Protein AF-A0A1H1AEB3-F1 (afdb_monomer_lite)

Structure (mmCIF, N/CA/C/O backbone):
data_AF-A0A1H1AEB3-F1
#
_entry.id   AF-A0A1H1AEB3-F1
#
loop_
_atom_site.group_PDB
_atom_site.id
_atom_site.type_symbol
_atom_site.label_atom_id
_atom_site.label_alt_id
_atom_site.label_comp_id
_atom_site.label_asym_id
_atom_site.label_entity_id
_atom_site.label_seq_id
_atom_site.pdbx_PDB_ins_code
_atom_site.Cartn_x
_atom_site.Cartn_y
_atom_site.Cartn_z
_atom_site.occupancy
_atom_site.B_iso_or_equiv
_atom_site.auth_seq_id
_atom_site.auth_comp_id
_atom_site.auth_asym_id
_atom_site.auth_atom_id
_atom_site.pdbx_PDB_model_num
ATOM 1 N N . MET A 1 1 ? -10.782 7.561 24.392 1.00 41.78 1 MET A N 1
ATOM 2 C CA . MET A 1 1 ? -11.468 7.969 23.149 1.00 41.78 1 MET A CA 1
ATOM 3 C C . MET A 1 1 ? -11.909 6.680 22.483 1.00 41.78 1 MET A C 1
ATOM 5 O O . MET A 1 1 ? -11.094 5.771 22.447 1.00 41.78 1 MET A O 1
ATOM 9 N N . ASN A 1 2 ? -13.172 6.542 22.068 1.00 46.69 2 ASN A N 1
ATOM 10 C CA . ASN A 1 2 ? -13.572 5.394 21.251 1.00 46.69 2 ASN A CA 1
ATOM 11 C C . ASN A 1 2 ? -12.905 5.574 19.888 1.00 46.69 2 ASN A C 1
ATOM 13 O O . ASN A 1 2 ? -13.357 6.375 19.074 1.00 46.69 2 ASN A O 1
ATOM 17 N N . GLU A 1 3 ? -11.772 4.917 19.689 1.00 60.94 3 GLU A N 1
ATOM 18 C CA . GLU A 1 3 ? -11.139 4.825 18.382 1.00 60.94 3 GLU A CA 1
ATOM 19 C C . GLU A 1 3 ? -11.971 3.839 17.570 1.00 60.94 3 GLU A C 1
ATOM 21 O O . GLU A 1 3 ? -11.841 2.627 17.716 1.00 60.94 3 GLU A O 1
ATOM 26 N N . THR A 1 4 ? -12.925 4.364 16.802 1.00 78.00 4 THR A N 1
ATOM 27 C CA . THR A 1 4 ? -13.700 3.536 15.884 1.00 78.00 4 THR A CA 1
ATOM 28 C C . THR A 1 4 ? -12.753 3.037 14.789 1.00 78.00 4 THR A C 1
ATOM 30 O O . THR A 1 4 ? -12.065 3.875 14.194 1.00 78.00 4 THR A O 1
ATOM 33 N N . PRO A 1 5 ? -12.675 1.717 14.540 1.00 81.00 5 PRO A N 1
ATOM 34 C CA . PRO A 1 5 ? -11.932 1.177 13.405 1.00 81.00 5 PRO A CA 1
ATOM 35 C C . PRO A 1 5 ? -12.420 1.816 12.100 1.00 81.00 5 PRO A C 1
ATOM 37 O O . PRO A 1 5 ? -13.611 2.107 11.973 1.00 81.00 5 PRO A O 1
ATOM 40 N N . ALA A 1 6 ? -11.506 2.060 11.157 1.00 86.56 6 ALA A N 1
ATOM 41 C CA . ALA A 1 6 ? -11.886 2.583 9.847 1.00 86.56 6 ALA A CA 1
ATOM 42 C C . ALA A 1 6 ? -12.678 1.529 9.062 1.00 86.56 6 ALA A C 1
ATOM 44 O O . ALA A 1 6 ? -12.479 0.325 9.241 1.00 86.56 6 ALA A O 1
ATOM 45 N N . SER A 1 7 ? -13.560 1.977 8.185 1.00 89.44 7 SER A N 1
ATOM 46 C CA . SER A 1 7 ? -14.319 1.112 7.285 1.00 89.44 7 SER A CA 1
ATOM 47 C C . SER A 1 7 ? -13.440 0.650 6.117 1.00 89.44 7 SER A C 1
ATOM 49 O O . SER A 1 7 ? -12.517 1.362 5.723 1.00 89.44 7 SER A O 1
ATOM 51 N N . ASP A 1 8 ? -13.769 -0.485 5.496 1.00 89.88 8 ASP A N 1
ATOM 52 C CA . ASP A 1 8 ? -13.066 -0.978 4.298 1.00 89.88 8 ASP A CA 1
ATOM 53 C C . ASP A 1 8 ? -13.022 0.083 3.183 1.00 89.88 8 ASP A C 1
ATOM 55 O O . ASP A 1 8 ? -11.980 0.320 2.575 1.00 89.88 8 ASP A O 1
ATOM 59 N N . GLN A 1 9 ? -14.123 0.820 2.999 1.00 89.38 9 GLN A N 1
ATOM 60 C CA . GLN A 1 9 ? -14.201 1.915 2.031 1.00 89.38 9 GLN A CA 1
ATOM 61 C C . GLN A 1 9 ? -13.237 3.071 2.339 1.00 89.38 9 GLN A C 1
ATOM 63 O O . GLN A 1 9 ? -12.725 3.689 1.411 1.00 89.38 9 GLN A O 1
ATOM 68 N N . GLU A 1 10 ? -12.990 3.374 3.618 1.00 90.12 10 GLU A N 1
ATOM 69 C CA . GLU A 1 10 ? -12.050 4.433 4.016 1.00 90.12 10 GLU A CA 1
ATOM 70 C C . GLU A 1 10 ? -10.605 4.016 3.714 1.00 90.12 10 GLU A C 1
ATOM 72 O O . GLU A 1 10 ? -9.805 4.831 3.264 1.00 90.12 10 GLU A O 1
ATOM 77 N N . ILE A 1 11 ? -10.277 2.736 3.915 1.00 90.19 11 ILE A N 1
ATOM 78 C CA . ILE A 1 11 ? -8.965 2.176 3.565 1.00 90.19 11 ILE A CA 1
ATOM 79 C C . ILE A 1 11 ? -8.771 2.200 2.046 1.00 90.19 11 ILE A C 1
ATOM 81 O O . ILE A 1 11 ? -7.711 2.594 1.561 1.00 90.19 11 ILE A O 1
ATOM 85 N N . GLU A 1 12 ? -9.800 1.796 1.299 1.00 93.25 12 GLU A N 1
ATOM 86 C CA . GLU A 1 12 ? -9.785 1.793 -0.162 1.00 93.25 12 GLU A CA 1
ATOM 87 C C . GLU A 1 12 ? -9.511 3.194 -0.721 1.00 93.25 12 GLU A C 1
ATOM 89 O O . GLU A 1 12 ? -8.646 3.365 -1.583 1.00 93.25 12 GLU A O 1
ATOM 94 N N . ASP A 1 13 ? -10.224 4.197 -0.204 1.00 92.50 13 ASP A N 1
ATOM 95 C CA . ASP A 1 13 ? -10.099 5.581 -0.650 1.00 92.50 13 ASP A CA 1
ATOM 96 C C . ASP A 1 13 ? -8.717 6.160 -0.324 1.00 92.50 13 ASP A C 1
ATOM 98 O O . ASP A 1 13 ? -8.067 6.724 -1.200 1.00 92.50 13 ASP A O 1
ATOM 102 N N . ALA A 1 14 ? -8.196 5.900 0.880 1.00 91.19 14 ALA A N 1
ATOM 103 C CA . ALA A 1 14 ? -6.865 6.350 1.283 1.00 91.19 14 ALA A CA 1
ATOM 104 C C . ALA A 1 14 ? -5.743 5.753 0.416 1.00 91.19 14 ALA A C 1
ATOM 106 O O . ALA A 1 14 ? -4.808 6.456 0.024 1.00 91.19 14 ALA A O 1
ATOM 107 N N . ILE A 1 15 ? -5.823 4.459 0.084 1.00 92.12 15 ILE A N 1
ATOM 108 C CA . ILE A 1 15 ? -4.842 3.813 -0.801 1.00 92.12 15 ILE A CA 1
ATOM 109 C C . ILE A 1 15 ? -4.951 4.379 -2.220 1.00 92.12 15 ILE A C 1
ATOM 111 O O . ILE A 1 15 ? -3.925 4.631 -2.859 1.00 92.12 15 ILE A O 1
ATOM 115 N N . ARG A 1 16 ? -6.174 4.598 -2.712 1.00 93.31 16 ARG A N 1
ATOM 116 C CA . ARG A 1 16 ? -6.424 5.174 -4.038 1.00 93.31 16 ARG A CA 1
ATOM 117 C C . ARG A 1 16 ? -5.894 6.604 -4.140 1.00 93.31 16 ARG A C 1
ATOM 119 O O . ARG A 1 16 ? -5.186 6.907 -5.097 1.00 93.31 16 ARG A O 1
ATOM 126 N N . GLU A 1 17 ? -6.193 7.461 -3.167 1.00 93.06 17 GLU A N 1
ATOM 127 C CA . GLU A 1 17 ? -5.738 8.857 -3.137 1.00 93.06 17 GLU A CA 1
ATOM 128 C C . GLU A 1 17 ? -4.212 8.948 -3.032 1.00 93.06 17 GLU A C 1
ATOM 130 O O . GLU A 1 17 ? -3.579 9.740 -3.739 1.00 93.06 17 GLU A O 1
ATOM 135 N N . TYR A 1 18 ? -3.600 8.076 -2.223 1.00 91.12 18 TYR A N 1
ATOM 136 C CA . TYR A 1 18 ? -2.148 7.963 -2.149 1.00 91.12 18 TYR A CA 1
ATOM 137 C C . TYR A 1 18 ? -1.538 7.639 -3.518 1.00 91.12 18 TYR A C 1
ATOM 139 O O . TYR A 1 18 ? -0.619 8.330 -3.955 1.00 91.12 18 TYR A O 1
ATOM 147 N N . HIS A 1 19 ? -2.060 6.637 -4.234 1.00 91.50 19 HIS A N 1
ATOM 148 C CA . HIS A 1 19 ? -1.560 6.301 -5.570 1.00 91.50 19 HIS A CA 1
ATOM 149 C C . HIS A 1 19 ? -1.826 7.421 -6.583 1.00 91.50 19 HIS A C 1
ATOM 151 O O . HIS A 1 19 ? -0.941 7.732 -7.372 1.00 91.50 19 HIS A O 1
ATOM 157 N N . ALA A 1 20 ? -2.982 8.085 -6.542 1.00 91.31 20 ALA A N 1
ATOM 158 C CA . ALA A 1 20 ? -3.255 9.218 -7.427 1.00 91.31 20 ALA A CA 1
ATOM 159 C C . ALA A 1 20 ? -2.222 10.343 -7.235 1.00 91.31 20 ALA A C 1
ATOM 161 O O . ALA A 1 20 ? -1.567 10.750 -8.193 1.00 91.31 20 ALA A O 1
ATOM 162 N N . THR A 1 21 ? -1.988 10.746 -5.983 1.00 91.31 21 THR A N 1
ATOM 163 C CA . THR A 1 21 ? -1.005 11.782 -5.630 1.00 91.31 21 THR A CA 1
ATOM 164 C C . THR A 1 21 ? 0.399 11.384 -6.084 1.00 91.31 21 THR A C 1
ATOM 166 O O . THR A 1 21 ? 1.097 12.145 -6.750 1.00 91.31 21 THR A O 1
ATOM 169 N N . ARG A 1 22 ? 0.818 10.151 -5.779 1.00 89.69 22 ARG A N 1
ATOM 170 C CA . ARG A 1 22 ? 2.146 9.646 -6.147 1.00 89.69 22 ARG A CA 1
ATOM 171 C C . ARG A 1 22 ? 2.335 9.531 -7.657 1.00 89.69 22 ARG A C 1
ATOM 173 O O . ARG A 1 22 ? 3.446 9.736 -8.141 1.00 89.69 22 ARG A O 1
ATOM 180 N N . ALA A 1 23 ? 1.279 9.216 -8.404 1.00 88.31 23 ALA A N 1
ATOM 181 C CA . ALA A 1 23 ? 1.327 9.170 -9.859 1.00 88.31 23 ALA A CA 1
ATOM 182 C C . ALA A 1 23 ? 1.555 10.568 -10.453 1.00 88.31 23 ALA A C 1
ATOM 184 O O . ALA A 1 23 ? 2.357 10.700 -11.378 1.00 88.31 23 ALA A O 1
ATOM 185 N N . GLU A 1 24 ? 0.924 11.606 -9.890 1.00 89.56 24 GLU A N 1
ATOM 186 C CA . GLU A 1 24 ? 1.165 13.009 -10.262 1.00 89.56 24 GLU A CA 1
ATOM 187 C C . GLU A 1 24 ? 2.591 13.471 -9.921 1.00 89.56 24 GLU A C 1
ATOM 189 O O . GLU A 1 24 ? 3.196 14.225 -10.681 1.00 89.56 24 GLU A O 1
ATOM 194 N N . GLU A 1 25 ? 3.168 12.964 -8.828 1.00 88.44 25 GLU A N 1
ATOM 195 C CA . GLU A 1 25 ? 4.577 13.180 -8.463 1.00 88.44 25 GLU A CA 1
ATOM 196 C C . GLU A 1 25 ? 5.573 12.380 -9.332 1.00 88.44 25 GLU A C 1
ATOM 198 O O . GLU A 1 25 ? 6.786 12.549 -9.200 1.00 88.44 25 GLU A O 1
ATOM 203 N N . GLY A 1 26 ? 5.085 11.517 -10.230 1.00 84.44 26 G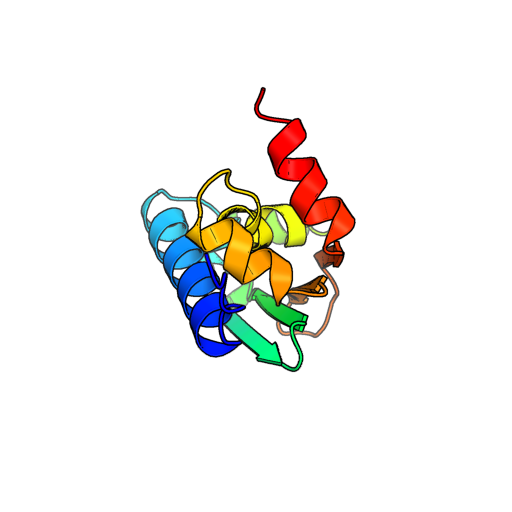LY A N 1
ATOM 204 C CA . GLY A 1 26 ? 5.906 10.731 -11.154 1.00 84.44 26 GLY A CA 1
ATOM 205 C C . GLY A 1 26 ? 6.372 9.373 -10.621 1.00 84.44 26 GLY A C 1
ATOM 206 O O . GLY A 1 26 ? 7.227 8.741 -11.239 1.00 84.44 26 GLY A O 1
ATOM 207 N N . ALA A 1 27 ? 5.825 8.880 -9.506 1.00 85.75 27 ALA A N 1
ATOM 208 C CA . ALA A 1 27 ? 6.187 7.568 -8.973 1.00 85.75 27 ALA A CA 1
ATOM 209 C C . ALA A 1 27 ? 5.690 6.438 -9.890 1.00 85.75 27 ALA A C 1
ATOM 211 O O . ALA A 1 27 ? 4.487 6.226 -10.035 1.00 85.75 27 ALA A O 1
ATOM 212 N N . LEU A 1 28 ? 6.611 5.667 -10.473 1.00 84.69 28 LEU A N 1
ATOM 213 C CA . LEU A 1 28 ? 6.293 4.624 -11.458 1.00 84.69 28 LEU A CA 1
ATOM 214 C C . LEU A 1 28 ? 5.322 3.562 -10.917 1.00 84.69 28 LEU A C 1
ATOM 216 O O . LEU A 1 28 ? 4.345 3.246 -11.589 1.00 84.69 28 LEU A O 1
ATOM 220 N N . ALA A 1 29 ? 5.517 3.092 -9.679 1.00 83.50 29 ALA A N 1
ATOM 221 C CA . ALA A 1 29 ? 4.590 2.164 -9.022 1.00 83.50 29 ALA A CA 1
ATOM 222 C C . ALA A 1 29 ? 3.154 2.711 -8.992 1.00 83.50 29 ALA A C 1
ATOM 224 O O . ALA A 1 29 ? 2.198 2.004 -9.292 1.00 83.50 29 ALA A O 1
ATOM 225 N N . ALA A 1 30 ? 3.006 4.000 -8.695 1.00 87.31 30 ALA A N 1
ATOM 226 C CA . ALA A 1 30 ? 1.711 4.649 -8.627 1.00 87.31 30 ALA A CA 1
ATOM 227 C C . ALA A 1 30 ? 1.057 4.845 -9.996 1.00 87.31 30 ALA A C 1
ATOM 229 O O . ALA A 1 30 ? -0.155 4.723 -10.122 1.00 87.31 30 ALA A O 1
ATOM 230 N N . ARG A 1 31 ? 1.858 5.081 -11.037 1.00 86.62 31 ARG A N 1
ATOM 231 C CA . ARG A 1 31 ? 1.374 5.186 -12.421 1.00 86.62 31 ARG A CA 1
ATOM 232 C C . ARG A 1 31 ? 0.866 3.854 -12.968 1.00 86.62 31 ARG A C 1
ATOM 234 O O . ARG A 1 31 ? 0.008 3.859 -13.842 1.00 86.62 31 ARG A O 1
ATOM 241 N N . ALA A 1 32 ? 1.366 2.744 -12.432 1.00 87.69 32 ALA A N 1
ATOM 242 C CA . ALA A 1 32 ? 0.870 1.414 -12.751 1.00 87.69 32 ALA A CA 1
ATOM 243 C C . ALA A 1 32 ? -0.345 0.972 -11.946 1.00 87.69 32 ALA A C 1
ATOM 245 O O . ALA A 1 32 ? -0.843 -0.131 -12.161 1.00 87.69 32 ALA A O 1
ATOM 246 N N . PHE A 1 33 ? -0.812 1.782 -11.001 1.00 90.31 33 PHE A N 1
ATOM 247 C CA . PHE A 1 33 ? -1.989 1.452 -10.218 1.00 90.31 33 PHE A CA 1
ATOM 248 C C . PHE A 1 33 ? -3.219 1.321 -11.120 1.00 90.31 33 PHE A C 1
ATOM 250 O O . PHE A 1 33 ? -3.560 2.242 -11.859 1.00 90.31 33 PHE A O 1
ATOM 257 N N . SER A 1 34 ? -3.904 0.184 -11.026 1.00 92.06 34 SER A N 1
ATOM 258 C CA . SER A 1 34 ? -5.138 -0.077 -11.767 1.00 92.06 34 SER A CA 1
ATOM 259 C C . SER A 1 34 ? -6.353 0.000 -10.849 1.00 92.06 34 SER A C 1
ATOM 261 O O . SER A 1 34 ? -7.312 0.719 -11.132 1.00 92.06 34 SER A O 1
ATOM 263 N N . SER A 1 35 ? -6.335 -0.736 -9.737 1.00 92.94 35 SER A N 1
ATOM 264 C CA . SER A 1 35 ? -7.449 -0.750 -8.790 1.00 92.94 35 SER A CA 1
ATOM 265 C C . SER A 1 35 ? -7.021 -1.158 -7.386 1.00 92.94 35 SER A C 1
ATOM 267 O O . SER A 1 35 ? -5.967 -1.748 -7.171 1.00 92.94 35 SER A O 1
ATOM 269 N N . VAL A 1 36 ? -7.881 -0.848 -6.420 1.00 94.44 36 VAL A N 1
ATOM 270 C CA . VAL A 1 36 ? -7.809 -1.356 -5.052 1.00 94.44 36 VAL A CA 1
ATOM 271 C C . VAL A 1 36 ? -9.200 -1.784 -4.622 1.00 94.44 36 VAL A C 1
ATOM 273 O O . VAL A 1 36 ? -10.186 -1.143 -4.991 1.00 94.44 36 VAL A O 1
ATOM 276 N N . THR A 1 37 ? -9.264 -2.877 -3.875 1.00 94.44 37 THR A N 1
ATOM 277 C CA . THR A 1 37 ? -10.478 -3.395 -3.250 1.00 94.44 37 THR A CA 1
ATOM 278 C C . THR A 1 37 ? -10.127 -3.845 -1.843 1.00 94.44 37 THR A C 1
ATOM 280 O O . THR A 1 37 ? -9.070 -4.441 -1.635 1.00 94.44 37 THR A O 1
ATOM 283 N N . VAL A 1 38 ? -10.984 -3.535 -0.875 1.00 93.31 38 VAL A N 1
ATOM 284 C CA . VAL A 1 38 ? -10.784 -3.930 0.521 1.00 93.31 38 VAL A CA 1
ATOM 285 C C . VAL A 1 38 ? -11.958 -4.787 0.963 1.00 93.31 38 VAL A C 1
ATOM 287 O O . VAL A 1 38 ? -13.102 -4.343 0.909 1.00 93.31 38 VAL A O 1
ATOM 290 N N . GLU A 1 39 ? -11.669 -6.011 1.394 1.00 91.31 39 GLU A N 1
ATOM 291 C CA . GLU A 1 39 ? -12.672 -6.962 1.874 1.00 91.31 39 GLU A CA 1
ATOM 292 C C . GLU A 1 39 ? -12.177 -7.604 3.168 1.00 91.31 39 GLU A C 1
ATOM 294 O O . GLU A 1 39 ? -11.076 -8.150 3.214 1.00 91.31 39 GLU A O 1
ATOM 299 N N . GLU A 1 40 ? -12.974 -7.516 4.237 1.00 87.75 40 GLU A N 1
ATOM 300 C CA . GLU A 1 40 ? -12.638 -8.095 5.548 1.00 87.75 40 GLU A CA 1
ATOM 301 C C . GLU A 1 40 ? -11.265 -7.618 6.077 1.00 87.75 40 GLU A C 1
ATOM 303 O O . GLU A 1 40 ? -10.522 -8.364 6.721 1.00 87.75 40 GLU A O 1
ATOM 308 N N . GLY A 1 41 ? -10.906 -6.361 5.789 1.00 86.12 41 GLY A N 1
ATOM 309 C CA . GLY A 1 41 ? -9.612 -5.783 6.146 1.00 86.12 41 GLY A CA 1
ATOM 310 C C . GLY A 1 41 ? -8.428 -6.243 5.284 1.00 86.12 41 GLY A C 1
ATOM 311 O O . GLY A 1 41 ? -7.287 -5.899 5.598 1.00 86.12 41 GLY A O 1
ATOM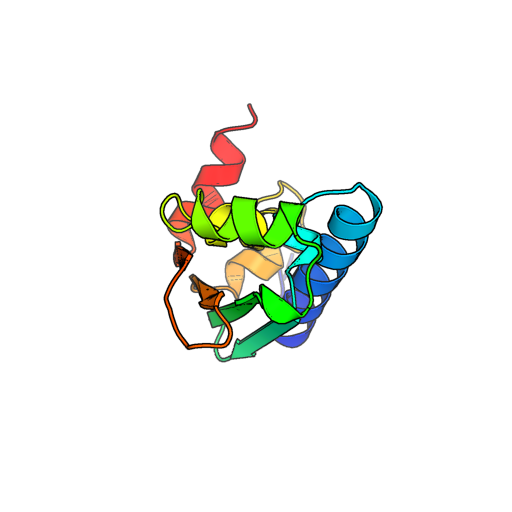 312 N N . ILE A 1 42 ? -8.645 -7.007 4.214 1.00 92.44 42 ILE A N 1
ATOM 313 C CA . ILE A 1 42 ? -7.606 -7.363 3.243 1.00 92.44 42 ILE A CA 1
ATOM 314 C C . ILE A 1 42 ? -7.684 -6.383 2.076 1.00 92.44 42 ILE A C 1
ATOM 316 O O . ILE A 1 42 ? -8.650 -6.387 1.319 1.00 92.44 42 ILE A O 1
ATOM 320 N N . ALA A 1 43 ? -6.667 -5.534 1.934 1.00 93.25 43 ALA A N 1
ATOM 321 C CA . ALA A 1 43 ? -6.575 -4.581 0.837 1.00 93.25 43 ALA A CA 1
ATOM 322 C C . ALA A 1 43 ? -5.816 -5.202 -0.337 1.00 93.25 43 ALA A C 1
ATOM 324 O O . ALA A 1 43 ? -4.596 -5.350 -0.288 1.00 93.25 43 ALA A O 1
ATOM 325 N N . LYS A 1 44 ? -6.537 -5.549 -1.398 1.00 94.62 44 LYS A N 1
ATOM 326 C CA . LYS A 1 44 ? -5.989 -6.076 -2.644 1.00 94.62 44 LYS A CA 1
ATOM 327 C C . LYS A 1 44 ? -5.781 -4.939 -3.638 1.00 94.62 44 LYS A C 1
ATOM 329 O O . LYS A 1 44 ? -6.740 -4.306 -4.073 1.00 94.62 44 LYS A O 1
ATOM 334 N N . VAL A 1 45 ? -4.530 -4.689 -4.003 1.00 93.25 45 VAL A N 1
ATOM 335 C CA . VAL A 1 45 ? -4.116 -3.662 -4.961 1.00 93.25 45 VAL A CA 1
ATOM 336 C C . VAL A 1 45 ? -3.634 -4.332 -6.240 1.00 93.25 45 VAL A C 1
ATOM 338 O O . VAL A 1 45 ? -2.745 -5.181 -6.220 1.00 93.25 45 VAL A O 1
ATOM 341 N N . VAL A 1 46 ? -4.217 -3.931 -7.362 1.00 92.56 46 VAL A N 1
ATOM 342 C CA . VAL A 1 46 ? -3.889 -4.457 -8.683 1.00 92.56 46 VAL A CA 1
ATOM 343 C C . VAL A 1 46 ? -3.109 -3.409 -9.460 1.00 92.56 46 VAL A C 1
ATOM 345 O O . VAL A 1 46 ? -3.555 -2.267 -9.603 1.00 92.56 46 VAL A O 1
ATOM 348 N N . TYR A 1 47 ? -1.967 -3.820 -9.997 1.00 89.50 47 TYR A N 1
ATOM 349 C CA . TYR A 1 47 ? -1.153 -3.034 -10.912 1.00 89.50 47 TYR A CA 1
ATOM 350 C C . TYR A 1 47 ? -1.312 -3.554 -12.340 1.00 89.50 47 TYR A C 1
ATOM 352 O O . TYR A 1 47 ? -1.348 -4.761 -12.580 1.00 89.50 47 TYR A O 1
ATOM 360 N N . ASP A 1 48 ? -1.380 -2.648 -13.307 1.00 86.56 48 ASP A N 1
ATOM 361 C CA . ASP A 1 48 ? -1.473 -3.000 -14.716 1.00 86.56 48 ASP A CA 1
ATOM 362 C C . ASP A 1 48 ? -0.370 -2.309 -15.521 1.00 86.56 48 ASP A C 1
ATOM 364 O O . ASP A 1 48 ? -0.365 -1.100 -15.772 1.00 86.56 48 ASP A O 1
ATOM 368 N N . ALA A 1 49 ? 0.592 -3.123 -15.950 1.00 74.88 49 ALA A N 1
ATOM 369 C CA . ALA A 1 49 ? 1.706 -2.661 -16.758 1.00 74.88 49 ALA A CA 1
ATOM 370 C C . ALA A 1 49 ? 1.239 -2.210 -18.158 1.00 74.88 49 ALA A C 1
ATOM 372 O O . ALA A 1 49 ? 1.871 -1.360 -18.772 1.00 74.88 49 ALA A O 1
ATOM 373 N N . SER A 1 50 ? 0.131 -2.738 -18.686 1.00 75.44 50 SER A N 1
ATOM 374 C CA . SER A 1 50 ? -0.379 -2.356 -20.010 1.00 75.44 50 SER A CA 1
ATOM 375 C C . SER A 1 50 ? -1.004 -0.956 -20.038 1.00 75.44 50 SER A C 1
ATOM 377 O O . SER A 1 50 ? -0.966 -0.301 -21.079 1.00 75.44 50 SER A O 1
ATOM 379 N N . LEU A 1 51 ? -1.504 -0.472 -18.896 1.00 70.06 51 LEU A N 1
ATOM 380 C CA . LEU A 1 51 ? -1.991 0.897 -18.702 1.00 70.06 51 LEU A CA 1
ATOM 381 C C . LEU A 1 51 ? -0.860 1.921 -18.536 1.00 70.06 51 LEU A C 1
ATOM 383 O O . LEU A 1 51 ? -1.111 3.126 -18.545 1.00 70.06 51 LEU A O 1
ATOM 387 N N . SER A 1 52 ? 0.378 1.451 -18.390 1.00 71.12 52 SER A N 1
ATOM 388 C CA . SER A 1 52 ? 1.521 2.281 -18.033 1.00 71.12 52 SER A CA 1
ATOM 389 C C . SER A 1 52 ? 2.446 2.565 -19.219 1.00 71.12 52 SER A C 1
ATOM 391 O O . SER A 1 52 ? 2.516 1.802 -20.184 1.00 71.12 52 SER A O 1
ATOM 393 N N . GLU A 1 53 ? 3.211 3.655 -19.139 1.00 76.94 53 GLU A N 1
ATOM 394 C CA . GLU A 1 53 ? 4.250 3.963 -20.129 1.00 76.94 53 GLU A CA 1
ATOM 395 C C . GLU A 1 53 ? 5.374 2.914 -20.116 1.00 76.94 53 GLU A C 1
ATOM 397 O O . GLU A 1 53 ? 5.561 2.192 -19.134 1.00 76.94 53 GLU A O 1
ATOM 402 N N . THR A 1 54 ? 6.155 2.844 -21.200 1.00 79.88 54 THR A N 1
ATOM 403 C CA . THR A 1 54 ? 7.251 1.872 -21.363 1.00 79.88 54 THR A CA 1
ATOM 404 C C . THR A 1 54 ? 8.183 1.832 -20.151 1.00 79.88 54 THR A C 1
ATOM 406 O O . THR A 1 54 ? 8.443 0.760 -19.627 1.00 79.88 54 THR A O 1
ATOM 409 N N . GLU A 1 55 ? 8.589 2.992 -19.630 1.00 77.75 55 GLU A N 1
ATOM 410 C CA . GLU A 1 55 ? 9.468 3.084 -18.456 1.00 77.75 55 GLU A CA 1
ATOM 411 C C . GLU A 1 55 ? 8.861 2.434 -17.201 1.00 77.75 55 GLU A C 1
ATOM 413 O O . GLU A 1 55 ? 9.541 1.729 -16.464 1.00 77.75 55 GLU A O 1
ATOM 418 N N . THR A 1 56 ? 7.559 2.607 -16.976 1.00 75.00 56 THR A N 1
ATOM 419 C CA . THR A 1 56 ? 6.851 1.984 -15.853 1.00 75.00 56 THR A CA 1
ATOM 420 C C . THR A 1 56 ? 6.703 0.471 -16.033 1.00 75.00 56 THR A C 1
ATOM 422 O O . THR A 1 56 ? 6.791 -0.276 -15.060 1.00 75.00 56 THR A O 1
ATOM 425 N N . ARG A 1 57 ? 6.502 -0.002 -17.270 1.00 74.38 57 ARG A N 1
ATOM 426 C CA . ARG A 1 57 ? 6.477 -1.439 -17.592 1.00 74.38 57 ARG A CA 1
ATOM 427 C C . ARG A 1 57 ? 7.816 -2.116 -17.344 1.00 74.38 57 ARG A C 1
ATOM 429 O O . ARG A 1 57 ? 7.842 -3.208 -16.776 1.00 74.38 57 ARG A O 1
ATOM 436 N N . ASP A 1 58 ? 8.893 -1.497 -17.818 1.00 78.88 58 ASP A N 1
ATOM 437 C CA . ASP A 1 58 ? 10.253 -1.982 -17.600 1.00 78.88 58 ASP A CA 1
ATOM 438 C C . ASP A 1 58 ? 10.547 -1.994 -16.095 1.00 78.88 58 ASP A C 1
ATOM 440 O O . ASP A 1 58 ? 10.898 -3.042 -15.559 1.00 78.88 58 ASP A O 1
ATOM 444 N N . TRP A 1 59 ? 10.204 -0.915 -15.379 1.00 77.88 59 TRP A N 1
ATOM 445 C CA . TRP A 1 59 ? 10.338 -0.851 -13.923 1.00 77.88 59 TRP A CA 1
ATOM 446 C C . TRP A 1 59 ? 9.583 -1.970 -13.202 1.00 77.88 59 TRP A C 1
ATOM 448 O O . TRP A 1 59 ? 10.169 -2.657 -12.375 1.00 77.88 59 TRP A O 1
ATOM 458 N N . LEU A 1 60 ? 8.308 -2.208 -13.528 1.00 74.31 60 LEU A N 1
ATOM 459 C CA . LEU A 1 60 ? 7.541 -3.310 -12.939 1.00 74.31 60 LEU A CA 1
ATOM 460 C C . LEU A 1 60 ? 8.173 -4.672 -13.230 1.00 74.31 60 LEU A C 1
ATOM 462 O O . LEU A 1 60 ? 8.163 -5.538 -12.360 1.00 74.31 60 LEU A O 1
ATOM 466 N N . SER A 1 61 ? 8.729 -4.867 -14.427 1.00 71.06 61 SER A N 1
ATOM 467 C CA . SER A 1 61 ? 9.387 -6.121 -14.813 1.00 71.06 61 SER A CA 1
ATOM 468 C C . SER A 1 61 ? 10.716 -6.324 -14.077 1.00 71.06 61 SER A C 1
ATOM 470 O O . SER A 1 61 ? 11.058 -7.453 -13.731 1.00 71.06 61 SER A O 1
ATOM 472 N N . GLU A 1 62 ? 11.449 -5.243 -13.802 1.00 69.06 62 GLU A N 1
ATOM 473 C CA . GLU A 1 62 ? 12.728 -5.258 -13.083 1.00 69.06 62 GLU A CA 1
ATOM 474 C C . GLU A 1 62 ? 12.556 -5.323 -11.555 1.00 69.06 62 GLU A C 1
ATOM 476 O O . GLU A 1 62 ? 13.349 -5.969 -10.872 1.00 69.06 62 GLU A O 1
ATOM 481 N N . HIS A 1 63 ? 11.500 -4.705 -11.017 1.00 63.69 63 HIS A N 1
ATOM 482 C CA . HIS A 1 63 ? 11.191 -4.610 -9.584 1.00 63.69 63 HIS A CA 1
ATOM 483 C C . HIS A 1 63 ? 10.108 -5.586 -9.110 1.00 63.69 63 HIS A C 1
ATOM 485 O O . HIS A 1 63 ? 9.612 -5.449 -7.993 1.00 63.69 63 HIS A O 1
ATOM 491 N N . SER A 1 64 ? 9.752 -6.587 -9.922 1.00 53.62 64 SER A N 1
ATOM 492 C CA . SER A 1 64 ? 8.665 -7.551 -9.669 1.00 53.62 64 SER A CA 1
ATOM 493 C C . SER A 1 64 ? 8.732 -8.326 -8.334 1.00 53.62 64 SER A C 1
ATOM 495 O O . SER A 1 64 ? 7.894 -9.197 -8.121 1.00 53.62 64 SER A O 1
ATOM 497 N N . ILE A 1 65 ? 9.717 -8.113 -7.449 1.00 53.59 65 ILE A N 1
ATOM 498 C CA . ILE A 1 65 ? 10.062 -9.111 -6.423 1.00 53.59 65 ILE A CA 1
ATOM 499 C C . ILE A 1 65 ? 10.338 -8.555 -5.010 1.00 53.59 65 ILE A C 1
ATOM 501 O O . ILE A 1 65 ? 10.349 -9.345 -4.072 1.00 53.59 65 ILE A O 1
ATOM 505 N N . ASP A 1 66 ? 10.456 -7.243 -4.774 1.00 58.25 66 ASP A N 1
ATOM 506 C CA . ASP A 1 66 ? 10.888 -6.755 -3.442 1.00 58.25 66 ASP A CA 1
ATOM 507 C C . ASP A 1 66 ? 9.781 -6.177 -2.536 1.00 58.25 66 ASP A C 1
ATOM 509 O O . ASP A 1 66 ? 10.108 -5.699 -1.461 1.00 58.25 66 ASP A O 1
ATOM 513 N N . ASN A 1 67 ? 8.489 -6.336 -2.890 1.00 71.12 67 ASN A N 1
ATOM 514 C CA . ASN A 1 67 ? 7.281 -6.057 -2.075 1.00 71.12 67 ASN A CA 1
ATOM 515 C C . ASN A 1 67 ? 6.590 -4.696 -2.316 1.00 71.12 67 ASN A C 1
ATOM 517 O O . ASN A 1 67 ? 6.610 -3.789 -1.482 1.00 71.12 67 ASN A O 1
ATOM 521 N N . LEU A 1 68 ? 5.851 -4.583 -3.428 1.00 85.06 68 LEU A N 1
ATOM 522 C CA . LEU A 1 68 ? 4.992 -3.417 -3.706 1.00 85.06 68 LEU A CA 1
ATOM 523 C C . LEU A 1 68 ? 3.929 -3.165 -2.626 1.00 85.06 68 LEU A C 1
ATOM 525 O O . LEU A 1 68 ? 3.422 -2.047 -2.504 1.00 85.06 68 LEU A O 1
ATOM 529 N N . ALA A 1 69 ? 3.622 -4.164 -1.796 1.00 87.50 69 ALA A N 1
ATOM 530 C CA . ALA A 1 69 ? 2.723 -3.977 -0.670 1.00 87.50 69 ALA A CA 1
ATOM 531 C C . ALA A 1 69 ? 3.268 -2.977 0.358 1.00 87.50 69 ALA A C 1
ATOM 533 O O . ALA A 1 69 ? 2.464 -2.333 1.023 1.00 87.50 69 ALA A O 1
ATOM 534 N N . GLU A 1 70 ? 4.585 -2.769 0.470 1.00 87.31 70 GLU A N 1
ATOM 535 C CA . GLU A 1 70 ? 5.150 -1.713 1.32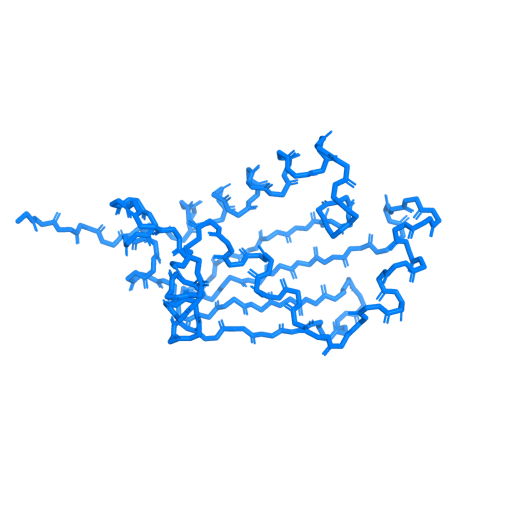5 1.00 87.31 70 GLU A CA 1
ATOM 536 C C . GLU A 1 70 ? 4.788 -0.321 0.811 1.00 87.31 70 GLU A C 1
ATOM 538 O O . GLU A 1 70 ? 4.330 0.524 1.583 1.00 87.31 70 GLU A O 1
ATOM 543 N N . PHE A 1 71 ? 4.899 -0.113 -0.504 1.00 87.06 71 PHE A N 1
ATOM 544 C CA . PHE A 1 71 ? 4.488 1.130 -1.150 1.00 87.06 71 PHE A CA 1
ATOM 545 C C . PHE A 1 71 ? 2.987 1.378 -0.964 1.00 87.06 71 PHE A C 1
ATOM 547 O O . PHE A 1 71 ? 2.584 2.448 -0.510 1.00 87.06 71 PHE A O 1
ATOM 554 N N . ALA A 1 72 ? 2.157 0.367 -1.232 1.00 88.19 72 ALA A N 1
ATOM 555 C CA . ALA A 1 72 ? 0.711 0.465 -1.059 1.00 88.19 72 ALA A CA 1
ATOM 556 C C . ALA A 1 72 ? 0.275 0.644 0.407 1.00 88.19 72 ALA A C 1
ATOM 558 O O . ALA A 1 72 ? -0.781 1.215 0.672 1.00 88.19 72 ALA A O 1
ATOM 559 N N . SER A 1 73 ? 1.092 0.189 1.361 1.00 89.38 73 SER A N 1
ATOM 560 C CA . SER A 1 73 ? 0.829 0.303 2.800 1.00 89.38 73 SER A CA 1
ATOM 561 C C . SER A 1 73 ? 1.282 1.628 3.408 1.00 89.38 73 SER A C 1
ATOM 563 O O . SER A 1 73 ? 0.965 1.896 4.568 1.00 89.38 73 SER A O 1
ATOM 565 N N . ALA A 1 74 ? 2.001 2.472 2.667 1.00 87.94 74 ALA A N 1
ATOM 566 C CA . ALA A 1 74 ? 2.481 3.764 3.149 1.00 87.94 74 ALA A CA 1
ATOM 567 C C . ALA A 1 74 ? 1.397 4.640 3.819 1.00 87.94 74 ALA A C 1
ATOM 569 O O . ALA A 1 74 ? 1.655 5.112 4.929 1.00 87.94 74 ALA A O 1
ATOM 570 N N . PRO A 1 75 ? 0.179 4.832 3.258 1.00 88.25 75 PRO A N 1
ATOM 571 C CA . PRO A 1 75 ? -0.864 5.614 3.930 1.00 88.25 75 PRO A CA 1
ATOM 572 C C . PRO A 1 75 ? -1.312 5.001 5.262 1.00 88.25 75 PRO A C 1
ATOM 574 O O . PRO A 1 75 ? -1.714 5.727 6.160 1.00 88.25 75 PRO A O 1
ATOM 577 N N . LEU A 1 76 ? -1.177 3.685 5.434 1.00 87.69 76 LEU A N 1
ATOM 578 C CA . LEU A 1 76 ? -1.513 2.978 6.670 1.00 87.69 76 LEU A CA 1
ATOM 579 C C . LEU A 1 76 ? -0.375 3.046 7.692 1.00 87.69 76 LEU A C 1
ATOM 581 O O . LEU A 1 76 ? -0.612 3.009 8.897 1.00 87.69 76 LEU A O 1
ATOM 585 N N . ALA A 1 77 ? 0.871 3.144 7.236 1.00 86.31 77 ALA A N 1
ATOM 586 C CA . ALA A 1 77 ? 2.048 3.118 8.090 1.00 86.31 77 ALA A CA 1
ATOM 587 C C . ALA A 1 77 ? 2.285 4.427 8.863 1.00 86.31 77 ALA A C 1
ATOM 589 O O . ALA A 1 77 ? 3.034 4.413 9.835 1.00 86.31 77 ALA A O 1
ATOM 590 N N . GLN A 1 78 ? 1.666 5.553 8.501 1.00 84.81 78 GLN A N 1
ATOM 591 C CA . GLN A 1 78 ? 1.993 6.854 9.105 1.00 84.81 78 GLN A CA 1
ATOM 592 C C . GLN A 1 78 ? 1.589 6.964 10.589 1.00 84.81 78 GLN A C 1
ATOM 594 O O . GLN A 1 78 ? 0.659 6.316 11.074 1.00 84.81 78 GLN A O 1
ATOM 599 N N . SER A 1 79 ? 2.254 7.850 11.336 1.00 82.50 79 SER A N 1
ATOM 600 C CA . SER A 1 79 ? 1.944 8.146 12.751 1.00 82.50 79 SER A CA 1
ATOM 601 C C . SER A 1 79 ? 0.776 9.124 12.921 1.00 82.50 79 SER A C 1
ATOM 603 O O . SER A 1 79 ? 0.827 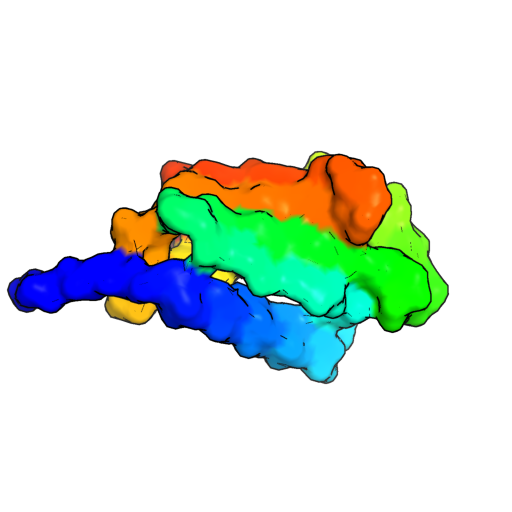10.016 13.768 1.00 82.50 79 SER A O 1
ATOM 605 N N . THR A 1 80 ? -0.277 8.990 12.114 1.00 84.19 80 THR A N 1
ATOM 606 C CA . THR A 1 80 ? -1.486 9.816 12.236 1.00 84.19 80 THR A CA 1
ATOM 607 C C . THR A 1 80 ? -2.618 9.037 12.919 1.00 84.19 80 THR A C 1
ATOM 609 O O . THR A 1 80 ? -2.657 7.800 12.848 1.00 84.19 80 THR A O 1
ATOM 612 N N . PRO A 1 81 ? -3.563 9.722 13.595 1.00 84.69 81 PRO A N 1
ATOM 613 C CA . PRO A 1 81 ? -4.734 9.069 14.186 1.00 84.69 81 PRO A CA 1
ATOM 614 C C . PRO A 1 81 ? -5.566 8.294 13.157 1.00 84.69 81 PRO A C 1
ATOM 616 O O . PRO A 1 81 ? -6.118 7.243 13.467 1.00 84.69 81 PRO A O 1
ATOM 619 N N . GLU A 1 82 ? -5.621 8.792 11.924 1.00 85.31 82 GLU A N 1
ATOM 620 C CA . GLU A 1 82 ? -6.347 8.174 10.815 1.00 85.31 82 GLU A CA 1
ATOM 621 C C . GLU A 1 82 ? -5.692 6.863 10.364 1.00 85.31 82 GLU A C 1
ATOM 623 O O . GLU A 1 82 ? -6.318 5.806 10.424 1.00 85.31 82 GLU A O 1
ATOM 628 N N . SER A 1 83 ? -4.386 6.894 10.086 1.00 84.88 83 SER A N 1
ATOM 629 C CA . SER A 1 83 ? -3.590 5.700 9.759 1.00 84.88 83 SER A CA 1
ATOM 630 C C . SER A 1 83 ? -3.628 4.653 10.874 1.00 84.88 83 SER A C 1
ATOM 632 O O . SER A 1 83 ? -3.551 3.449 10.639 1.00 84.88 83 SER A O 1
ATOM 634 N N . THR A 1 84 ? -3.742 5.098 12.128 1.00 86.12 84 THR A N 1
ATOM 635 C CA . THR A 1 84 ? -3.897 4.210 13.286 1.00 86.12 84 THR A CA 1
ATOM 636 C C . THR A 1 84 ? -5.239 3.480 13.251 1.00 86.12 84 THR A C 1
ATOM 638 O O . THR A 1 84 ? -5.259 2.262 13.412 1.00 86.12 84 THR A O 1
ATOM 641 N N . ARG A 1 85 ? -6.345 4.180 12.966 1.00 87.62 85 ARG A N 1
ATOM 642 C CA . ARG A 1 85 ? -7.670 3.554 12.809 1.00 87.62 85 ARG A CA 1
ATOM 643 C C . ARG A 1 85 ? -7.722 2.601 11.623 1.00 87.62 85 ARG A C 1
ATOM 645 O O . ARG A 1 85 ? -8.254 1.503 11.758 1.00 87.62 85 ARG A O 1
ATOM 652 N N . MET A 1 86 ? -7.134 2.980 10.491 1.00 87.81 86 MET A N 1
ATOM 653 C CA . MET A 1 86 ? -7.068 2.120 9.307 1.00 87.81 86 MET A CA 1
ATOM 654 C C . MET A 1 86 ? -6.238 0.860 9.568 1.00 87.81 86 MET A C 1
ATOM 656 O O . MET A 1 86 ? -6.659 -0.239 9.213 1.00 87.81 86 MET A O 1
ATOM 660 N N . ARG A 1 87 ? -5.114 0.969 10.290 1.00 87.75 87 ARG A N 1
ATOM 661 C CA . ARG A 1 87 ? -4.337 -0.196 10.748 1.00 87.75 87 ARG A CA 1
ATOM 662 C C . ARG A 1 87 ? -5.067 -1.074 11.756 1.00 87.75 87 ARG A C 1
ATOM 664 O O . ARG A 1 87 ? -4.707 -2.239 11.877 1.00 87.75 87 ARG A O 1
ATOM 671 N N . MET A 1 88 ? -6.027 -0.560 12.520 1.00 85.56 88 MET A N 1
ATOM 672 C CA . MET A 1 88 ? -6.823 -1.418 13.407 1.00 85.56 88 MET A CA 1
ATOM 673 C C . MET A 1 88 ? -7.753 -2.342 12.612 1.00 85.56 88 MET A C 1
ATOM 675 O O . MET A 1 88 ? -8.003 -3.456 13.062 1.00 85.56 88 MET A O 1
ATOM 679 N N . SER A 1 89 ? -8.213 -1.895 11.441 1.00 87.38 89 SER A N 1
ATOM 680 C CA . SER A 1 89 ? -9.097 -2.656 10.549 1.00 87.38 89 SER A CA 1
ATOM 681 C C . SER A 1 89 ? -8.356 -3.475 9.493 1.00 87.38 89 SER A C 1
ATOM 683 O O . SER A 1 89 ? -8.835 -4.527 9.092 1.00 87.38 89 SER A O 1
ATOM 685 N N . THR A 1 90 ? -7.185 -3.017 9.042 1.00 88.62 90 THR A N 1
ATOM 686 C CA . THR A 1 90 ? -6.424 -3.693 7.983 1.00 88.62 90 THR A CA 1
ATOM 687 C C . THR A 1 90 ? -5.713 -4.925 8.533 1.00 88.62 90 THR A C 1
ATOM 689 O O . THR A 1 90 ? -4.835 -4.815 9.386 1.00 88.62 90 THR A O 1
ATOM 692 N N . VAL A 1 91 ? -6.018 -6.099 8.000 1.00 89.69 91 VAL A N 1
ATOM 693 C CA . VAL A 1 91 ? -5.334 -7.362 8.292 1.00 89.69 91 VAL A CA 1
ATOM 694 C C . VAL A 1 91 ? -4.050 -7.478 7.471 1.00 89.69 91 VAL A C 1
ATOM 696 O O . VAL A 1 91 ? -2.988 -7.803 8.012 1.00 89.69 91 VAL A O 1
ATOM 699 N N . ARG A 1 92 ? -4.135 -7.194 6.168 1.00 90.62 92 ARG A N 1
ATOM 700 C CA . ARG A 1 92 ? -3.051 -7.403 5.202 1.00 90.62 92 ARG A CA 1
ATOM 701 C C . ARG A 1 92 ? -3.264 -6.547 3.956 1.00 90.62 92 ARG A C 1
ATOM 703 O O . ARG A 1 92 ? -4.398 -6.306 3.562 1.00 90.62 92 ARG A O 1
ATOM 710 N N . VAL A 1 93 ? -2.169 -6.120 3.339 1.00 91.69 93 VAL A N 1
ATOM 711 C CA . VAL A 1 93 ? -2.153 -5.505 2.009 1.00 91.69 93 VAL A CA 1
ATOM 712 C C . VAL A 1 93 ? -1.519 -6.494 1.048 1.00 91.69 93 VAL A C 1
ATOM 714 O O . VAL A 1 93 ? -0.436 -7.012 1.312 1.00 91.69 93 VAL A O 1
ATOM 717 N N . GLU A 1 94 ? -2.196 -6.773 -0.052 1.00 92.50 94 GLU A N 1
ATOM 718 C CA . GLU A 1 94 ? -1.747 -7.675 -1.102 1.00 92.50 94 GLU A CA 1
ATOM 719 C C . GLU A 1 94 ? -1.630 -6.903 -2.401 1.00 92.50 94 GLU A C 1
ATOM 721 O O . GLU A 1 94 ? -2.469 -6.064 -2.718 1.00 92.50 94 GLU A O 1
ATOM 726 N N . THR A 1 95 ? -0.575 -7.188 -3.148 1.00 90.69 95 THR A N 1
ATOM 727 C CA . THR A 1 95 ? -0.322 -6.554 -4.436 1.00 90.69 95 THR A CA 1
ATOM 728 C C . THR A 1 95 ? -0.176 -7.618 -5.500 1.00 90.69 95 THR A C 1
ATOM 730 O O . THR A 1 95 ? 0.517 -8.616 -5.295 1.00 90.69 95 THR A O 1
ATOM 733 N N . GLU A 1 96 ? -0.816 -7.410 -6.640 1.00 90.62 96 GLU A N 1
ATOM 734 C CA . GLU A 1 96 ? -0.722 -8.313 -7.781 1.00 90.62 96 GLU A CA 1
ATOM 735 C C . GLU A 1 96 ? -0.774 -7.552 -9.102 1.00 90.62 96 GLU A C 1
ATOM 737 O O . GLU A 1 96 ? -1.248 -6.419 -9.171 1.00 90.62 96 GLU A O 1
ATOM 742 N N . LEU A 1 97 ? -0.275 -8.176 -10.165 1.00 87.50 97 LEU A N 1
ATOM 743 C CA . LEU A 1 97 ? -0.523 -7.721 -11.526 1.00 87.50 97 LEU A CA 1
ATOM 744 C C . LEU A 1 97 ? -1.942 -8.094 -11.959 1.00 87.50 97 LEU A C 1
ATOM 746 O O . LEU A 1 97 ? -2.515 -9.055 -11.454 1.00 87.50 97 LEU A O 1
ATOM 750 N N . ALA A 1 98 ? -2.467 -7.410 -12.973 1.00 87.25 98 ALA A N 1
ATOM 751 C CA . ALA A 1 98 ? -3.751 -7.743 -13.592 1.00 87.25 98 ALA A CA 1
ATOM 752 C C . ALA A 1 98 ? -3.838 -9.188 -14.139 1.00 87.25 98 ALA A C 1
ATOM 754 O O . ALA A 1 98 ? -4.933 -9.729 -14.267 1.00 87.25 98 ALA A O 1
ATOM 755 N N . ASP A 1 99 ? -2.696 -9.832 -14.415 1.00 83.50 99 ASP A N 1
ATOM 756 C CA . ASP A 1 99 ? -2.604 -11.255 -14.793 1.00 83.50 99 ASP A CA 1
ATOM 757 C C . ASP A 1 99 ? -2.641 -12.214 -13.575 1.00 83.50 99 ASP A C 1
ATOM 759 O O . ASP A 1 99 ? -2.560 -13.430 -13.718 1.00 83.50 99 ASP A O 1
ATOM 763 N N . GLY A 1 100 ? -2.756 -11.683 -12.351 1.00 81.75 100 GLY A N 1
ATOM 764 C CA . GLY A 1 100 ? -2.791 -12.438 -11.092 1.00 81.75 100 GLY A CA 1
ATOM 765 C C . GLY A 1 100 ? -1.415 -12.801 -10.523 1.00 81.75 100 GLY A C 1
ATOM 766 O O . GLY A 1 100 ? -1.320 -13.570 -9.567 1.00 81.75 100 GLY A O 1
ATOM 767 N N . THR A 1 101 ? -0.328 -12.270 -11.094 1.00 85.25 101 THR A N 1
ATOM 768 C CA . THR A 1 101 ? 1.029 -12.489 -10.567 1.00 85.25 101 THR A CA 1
ATOM 769 C C . THR A 1 101 ? 1.211 -11.699 -9.267 1.00 85.25 101 THR A C 1
ATOM 771 O O . THR A 1 101 ? 1.064 -10.478 -9.300 1.00 85.25 101 THR A O 1
ATOM 774 N N . PRO A 1 102 ? 1.543 -12.336 -8.131 1.00 86.62 102 PRO A N 1
ATOM 775 C CA . PRO A 1 102 ? 1.738 -11.630 -6.868 1.00 86.62 102 PRO A CA 1
ATOM 776 C C . PRO A 1 102 ? 3.005 -10.766 -6.917 1.00 86.62 102 PRO A C 1
ATOM 778 O O . PRO A 1 102 ? 4.066 -11.239 -7.315 1.00 86.62 102 PRO A O 1
ATOM 781 N N . LEU A 1 103 ? 2.894 -9.514 -6.474 1.00 84.31 103 LEU A N 1
ATOM 782 C CA . LEU A 1 103 ? 3.975 -8.515 -6.433 1.00 84.31 103 LEU A CA 1
ATOM 783 C C . LEU A 1 103 ? 4.456 -8.197 -5.010 1.00 84.31 103 LEU A C 1
ATOM 785 O O . LEU A 1 103 ? 5.323 -7.345 -4.796 1.00 84.31 103 LEU A O 1
ATOM 789 N N . GLY A 1 104 ? 3.867 -8.867 -4.024 1.00 87.12 104 GLY A N 1
ATOM 790 C CA . GLY A 1 104 ? 4.161 -8.646 -2.621 1.00 87.12 104 GLY A CA 1
ATOM 791 C C . GLY A 1 104 ? 2.917 -8.704 -1.759 1.00 87.12 104 GLY A C 1
ATOM 792 O O . GLY A 1 104 ? 1.791 -8.500 -2.221 1.00 87.12 104 GLY A O 1
ATOM 793 N N . ALA A 1 105 ? 3.137 -8.971 -0.484 1.00 89.00 105 ALA A N 1
ATOM 794 C CA . ALA A 1 105 ? 2.115 -8.861 0.528 1.00 89.00 105 ALA A CA 1
ATOM 795 C C . ALA A 1 105 ? 2.745 -8.405 1.838 1.00 89.00 105 ALA A C 1
ATOM 797 O O . ALA A 1 105 ? 3.859 -8.803 2.186 1.00 89.00 105 ALA A O 1
ATOM 798 N N . LEU A 1 106 ? 2.005 -7.595 2.582 1.00 90.31 106 LEU A N 1
ATOM 799 C CA . LEU A 1 106 ? 2.436 -7.077 3.864 1.00 90.31 106 LEU A CA 1
ATOM 800 C C . LEU A 1 106 ? 1.319 -7.237 4.889 1.00 90.31 106 LEU A C 1
ATOM 802 O O . LEU A 1 106 ? 0.232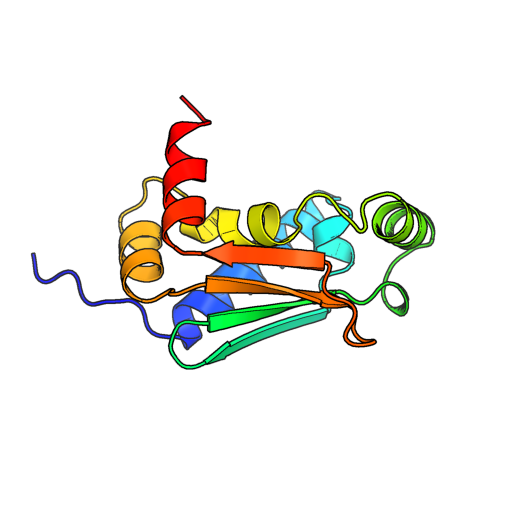 -6.680 4.760 1.00 90.31 106 LEU A O 1
ATOM 806 N N . GLU A 1 107 ? 1.591 -8.023 5.924 1.00 90.69 107 GLU A N 1
ATOM 807 C CA . GLU A 1 107 ? 0.675 -8.190 7.050 1.00 90.69 107 GLU A CA 1
ATOM 808 C C . GLU A 1 107 ? 0.692 -6.953 7.951 1.00 90.69 107 GLU A C 1
ATOM 810 O O . GLU A 1 107 ? 1.676 -6.211 7.994 1.00 90.69 107 GLU A O 1
ATOM 815 N N . ASN A 1 108 ? -0.358 -6.763 8.753 1.00 86.50 108 ASN A N 1
ATOM 816 C CA . ASN A 1 108 ? -0.479 -5.626 9.668 1.00 86.50 108 ASN A CA 1
ATOM 817 C C . ASN A 1 108 ? 0.767 -5.388 10.543 1.00 86.50 108 ASN A C 1
ATOM 819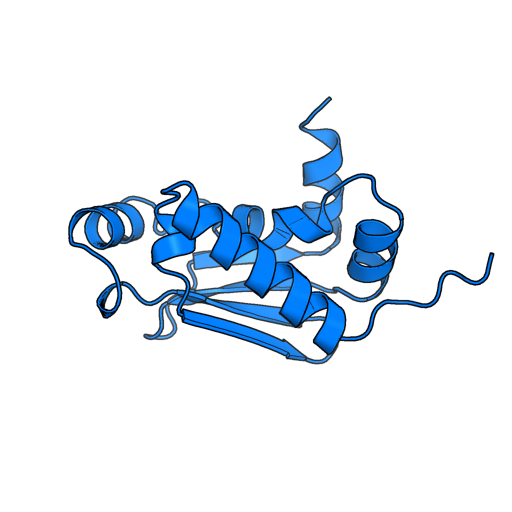 O O . ASN A 1 108 ? 1.150 -4.244 10.788 1.00 86.50 108 ASN A O 1
ATOM 823 N N . ALA A 1 109 ? 1.424 -6.462 10.992 1.00 84.50 109 ALA A N 1
ATOM 824 C CA . ALA A 1 109 ? 2.665 -6.372 11.758 1.00 84.50 109 ALA A CA 1
ATOM 825 C C . ALA A 1 109 ? 3.796 -5.690 10.964 1.00 84.50 109 ALA A C 1
ATOM 827 O O . ALA A 1 109 ? 4.493 -4.835 11.510 1.00 84.50 109 ALA A O 1
ATOM 828 N N . GLY A 1 110 ? 3.933 -6.015 9.675 1.00 82.31 110 GLY A N 1
ATOM 829 C CA . GLY A 1 110 ? 4.880 -5.376 8.762 1.00 82.31 110 GLY A CA 1
ATOM 830 C C . GLY A 1 110 ? 4.517 -3.918 8.476 1.00 82.31 110 GLY A C 1
ATOM 831 O O . GLY A 1 110 ? 5.379 -3.048 8.559 1.00 82.31 110 GLY A O 1
ATOM 832 N N . ILE A 1 111 ? 3.228 -3.617 8.278 1.00 84.38 111 ILE A N 1
ATOM 833 C CA . ILE A 1 111 ? 2.736 -2.238 8.090 1.00 84.38 111 ILE A CA 1
ATOM 834 C C . ILE A 1 111 ? 3.103 -1.355 9.294 1.00 84.38 111 ILE A C 1
ATOM 836 O O . ILE A 1 111 ? 3.500 -0.201 9.147 1.00 84.38 111 ILE A O 1
ATOM 840 N N . ARG A 1 112 ? 3.000 -1.888 10.518 1.00 80.81 112 ARG A N 1
ATOM 841 C CA . ARG A 1 112 ? 3.428 -1.171 11.731 1.00 80.81 112 ARG A CA 1
ATOM 842 C C . ARG A 1 112 ? 4.939 -0.975 11.795 1.00 80.81 112 ARG A C 1
ATOM 844 O O . ARG A 1 112 ? 5.377 0.054 12.302 1.00 80.81 112 ARG A O 1
ATOM 851 N N . ALA A 1 113 ? 5.717 -1.938 11.308 1.00 81.81 113 ALA A N 1
ATOM 852 C CA . ALA A 1 113 ? 7.173 -1.859 11.300 1.00 81.81 113 ALA A CA 1
ATOM 853 C C . ALA A 1 113 ? 7.698 -0.777 10.341 1.00 81.81 113 ALA A C 1
ATOM 855 O O . ALA A 1 113 ? 8.691 -0.133 10.675 1.00 81.81 113 ALA A O 1
ATOM 856 N N . LEU A 1 114 ? 7.000 -0.502 9.230 1.00 78.19 114 LEU A N 1
ATOM 857 C CA . LEU A 1 114 ? 7.340 0.589 8.302 1.00 78.19 114 LEU A CA 1
ATOM 858 C C . LEU A 1 114 ? 7.432 1.949 9.005 1.00 78.19 114 LEU A C 1
ATOM 860 O O . LEU A 1 114 ? 8.378 2.699 8.792 1.00 78.19 114 LEU A O 1
ATOM 864 N N . ASN A 1 115 ? 6.520 2.224 9.940 1.00 66.81 115 ASN A N 1
ATOM 865 C CA . ASN A 1 115 ? 6.562 3.441 10.751 1.00 66.81 115 ASN A CA 1
ATOM 866 C C . ASN A 1 115 ? 7.843 3.576 11.589 1.00 66.81 115 ASN A C 1
ATOM 868 O O . ASN A 1 115 ? 8.300 4.677 11.880 1.00 66.81 115 ASN A O 1
ATOM 872 N N . SER A 1 116 ? 8.396 2.443 12.025 1.00 58.34 116 SER A N 1
ATOM 873 C CA . SER A 1 116 ? 9.572 2.410 12.889 1.00 58.34 116 SER A CA 1
ATOM 874 C C . SER A 1 116 ? 10.883 2.604 12.122 1.00 58.34 116 SER A C 1
ATOM 876 O O . SER A 1 116 ? 11.909 2.800 12.772 1.00 58.34 116 SER A O 1
ATOM 878 N N . LEU A 1 117 ? 10.862 2.523 10.786 1.00 52.19 117 LEU A N 1
ATOM 879 C CA . LEU A 1 117 ? 12.032 2.672 9.915 1.00 52.19 117 LEU A CA 1
ATOM 880 C C . LEU A 1 117 ? 12.301 4.131 9.506 1.00 52.19 117 LEU A C 1
ATOM 882 O O . LEU A 1 117 ? 13.437 4.459 9.184 1.00 52.19 117 LEU A O 1
ATOM 886 N N . GLU A 1 118 ? 11.308 5.022 9.577 1.00 46.41 118 GLU A N 1
ATOM 887 C CA . GLU A 1 118 ? 11.447 6.445 9.215 1.00 46.41 118 GLU A CA 1
ATOM 888 C C . GLU A 1 118 ? 11.913 7.348 10.383 1.00 46.41 118 GLU A C 1
ATOM 890 O O . GLU A 1 118 ? 11.560 8.529 10.436 1.00 46.41 118 GLU A O 1
ATOM 895 N N . ARG A 1 119 ? 12.677 6.817 11.353 1.00 37.28 119 ARG A N 1
ATOM 896 C CA . ARG A 1 119 ? 13.072 7.543 12.577 1.00 37.28 119 ARG A CA 1
ATOM 897 C C . ARG A 1 119 ? 14.565 7.825 12.702 1.00 37.28 119 ARG A C 1
ATOM 899 O O . ARG A 1 119 ? 15.367 6.904 12.446 1.00 37.28 119 ARG A O 1
#

Secondary structure (DSSP, 8-state):
---PPPPHHHHHHHHHHHHHHHHHTT-HHHHTEEEEEEETTEEEEEE-GGGS-HHHHHHHHHSTTS-HHHHHHHHHHSSSHHHHHHHHH--EEEEEETTS-EEEEEEHHHHHHHHHH--

Radius of gyration: 13.83 Å; chains: 1; bounding box: 27×26×44 Å

Organism: NCBI:txid1079994

pLDDT: mean 82.88, std 11.71, range [37.28, 94.62]

Foldseek 3Di:
DPLAADDQVLLQVLLLVLLVVVVVVVNLLSQQWDGWGGDQQEIETEGELVSHDPVSVVVCVVLQEDACQQVSLVSLLEPDSSSVSSLVRHQKYWYAYPVRHTSHMDGSVRSPVSNVVVD

Sequence (119 aa):
MNETPASDQEIEDAIREYHATRAEEGALAARAFSSVTVEEGIAKVVYDASLSETETRDWLSEHSIDNLAEFASAPLAQSTPESTRMRMSTVRVETELADGTPLGALENAGIRALNSLER